Protein AF-W1XRG6-F1 (afdb_monomer_lite)

Sequence (55 aa):
MTNNPPSAQIKPGEYGFPLKLKARYDNFIGGEWVAPADGEYYQNLTPGSTRLKSR

Radius of gyration: 18.93 Å; chains: 1; bounding box: 43×31×45 Å

Organism: NCBI:txid408170

Foldseek 3Di:
DDCPDDPPPDDVCPDDDRDDDDQFFADCDPNDRHHDPVNDGDGPDDPVRPPPPDD

pLDDT: mean 72.46, std 15.61, range [41.59, 95.38]

Structure (mmCIF, N/CA/C/O backbone):
data_AF-W1XRG6-F1
#
_entry.id   AF-W1XRG6-F1
#
loop_
_atom_site.group_PDB
_atom_site.id
_atom_site.type_symbol
_atom_site.label_atom_id
_atom_site.label_alt_id
_atom_site.label_comp_id
_atom_site.label_asym_id
_atom_site.label_entity_id
_atom_site.label_seq_id
_atom_site.pdbx_PDB_ins_code
_atom_site.Cartn_x
_atom_site.Cartn_y
_atom_site.Cartn_z
_atom_site.occupancy
_atom_site.B_iso_or_equiv
_atom_site.auth_seq_id
_atom_site.auth_comp_id
_atom_site.auth_asym_id
_atom_site.auth_atom_id
_atom_site.pdbx_PDB_model_num
ATOM 1 N N . MET A 1 1 ? 34.663 -31.887 -28.542 1.00 41.59 1 MET A N 1
ATOM 2 C CA . MET A 1 1 ? 34.964 -30.512 -28.091 1.00 41.59 1 MET A CA 1
ATOM 3 C C . MET A 1 1 ? 33.620 -29.878 -27.782 1.00 41.59 1 MET A C 1
ATOM 5 O O . MET A 1 1 ? 32.779 -29.806 -28.662 1.00 41.59 1 MET A O 1
ATOM 9 N N . THR A 1 2 ? 33.338 -29.668 -26.501 1.00 46.94 2 THR A N 1
ATOM 10 C CA . THR A 1 2 ? 32.008 -29.355 -25.962 1.00 46.94 2 THR A CA 1
ATOM 11 C C . THR A 1 2 ? 31.692 -27.875 -26.126 1.00 46.94 2 THR A C 1
ATOM 13 O O . THR A 1 2 ? 32.285 -27.039 -25.447 1.00 46.94 2 THR A O 1
ATOM 16 N N . ASN A 1 3 ? 30.735 -27.556 -26.994 1.00 52.69 3 ASN A N 1
ATOM 17 C CA . ASN A 1 3 ? 30.237 -26.196 -27.183 1.00 52.69 3 ASN A CA 1
ATOM 18 C C . ASN A 1 3 ? 29.162 -25.938 -26.120 1.00 52.69 3 ASN A C 1
ATOM 20 O O . ASN A 1 3 ? 27.969 -25.988 -26.409 1.00 52.69 3 ASN A O 1
ATOM 24 N N . ASN A 1 4 ? 29.571 -25.743 -24.867 1.00 54.56 4 ASN A N 1
ATOM 25 C CA . ASN A 1 4 ? 28.665 -25.170 -23.880 1.00 54.56 4 ASN A CA 1
ATOM 26 C C . ASN A 1 4 ? 28.428 -23.714 -24.326 1.00 54.56 4 ASN A C 1
ATOM 28 O O . ASN A 1 4 ? 29.408 -22.962 -24.369 1.00 54.56 4 ASN A O 1
ATOM 32 N N . PRO A 1 5 ? 27.215 -23.308 -24.747 1.00 62.31 5 PRO A N 1
ATOM 33 C CA . PRO A 1 5 ? 26.971 -21.911 -25.081 1.00 62.31 5 PRO A CA 1
ATOM 34 C C . PRO A 1 5 ? 27.323 -21.067 -23.848 1.00 62.31 5 PRO A C 1
ATOM 36 O O . PRO A 1 5 ? 27.111 -21.540 -22.726 1.00 62.31 5 PRO A O 1
ATOM 39 N N . PRO A 1 6 ? 27.897 -19.860 -24.016 1.00 58.44 6 PRO A N 1
ATOM 40 C CA . PRO A 1 6 ? 28.189 -19.003 -22.877 1.00 58.44 6 PRO A CA 1
ATOM 41 C C . PRO A 1 6 ? 26.886 -18.863 -22.103 1.00 58.44 6 PRO A C 1
ATOM 43 O O . PRO A 1 6 ? 25.882 -18.485 -22.705 1.00 58.44 6 PRO A O 1
ATOM 46 N N . SER A 1 7 ? 26.882 -19.268 -20.829 1.00 60.12 7 SER A N 1
ATOM 47 C CA . SER A 1 7 ? 25.725 -19.170 -19.945 1.00 60.12 7 SER A CA 1
ATOM 48 C C . SER A 1 7 ? 25.196 -17.750 -20.052 1.00 60.12 7 SER A C 1
ATOM 50 O O . SER A 1 7 ? 25.780 -16.834 -19.474 1.00 60.12 7 SER A O 1
ATOM 52 N N . ALA A 1 8 ? 24.171 -17.551 -20.884 1.00 63.56 8 ALA A N 1
ATOM 53 C CA . ALA A 1 8 ? 23.629 -16.239 -21.160 1.00 63.56 8 ALA A CA 1
ATOM 54 C C . ALA A 1 8 ? 23.174 -15.717 -19.807 1.00 63.56 8 ALA A C 1
ATOM 56 O O . ALA A 1 8 ? 22.296 -16.302 -19.174 1.00 63.56 8 ALA A O 1
ATOM 57 N N . GLN A 1 9 ? 23.873 -14.710 -19.300 1.00 61.81 9 GLN A N 1
ATOM 58 C CA . GLN A 1 9 ? 23.626 -14.194 -17.972 1.00 61.81 9 GLN A CA 1
ATOM 59 C C . GLN A 1 9 ? 22.265 -13.505 -18.009 1.00 61.81 9 GLN A C 1
ATOM 61 O O . GLN A 1 9 ? 22.157 -12.354 -18.424 1.00 61.81 9 GLN A O 1
ATOM 66 N N . ILE A 1 10 ? 21.214 -14.234 -17.634 1.00 63.09 10 ILE A N 1
ATOM 67 C CA . ILE A 1 10 ? 19.858 -13.700 -17.562 1.00 63.09 10 ILE A CA 1
ATOM 68 C C . ILE A 1 10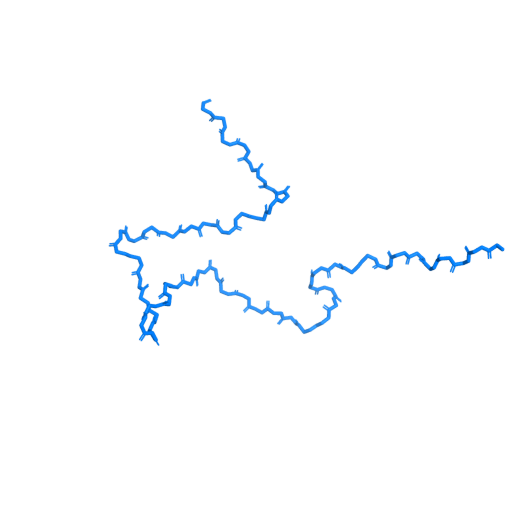 ? 19.841 -12.718 -16.394 1.00 63.09 10 ILE A C 1
ATOM 70 O O . ILE A 1 10 ? 19.838 -13.123 -15.230 1.00 63.09 10 ILE A O 1
ATOM 74 N N . LYS A 1 11 ? 19.871 -11.417 -16.694 1.00 66.19 11 LYS A N 1
ATOM 75 C CA . LYS A 1 11 ? 19.720 -10.388 -15.669 1.00 66.19 11 LYS A CA 1
ATOM 76 C C . LYS A 1 11 ? 18.228 -10.205 -15.364 1.00 66.19 11 LYS A C 1
ATOM 78 O O . LYS A 1 11 ? 17.434 -10.036 -16.295 1.00 66.19 11 LYS A O 1
ATOM 83 N N . PRO A 1 12 ? 17.820 -10.221 -14.083 1.00 62.03 12 PRO A N 1
ATOM 84 C CA . PRO A 1 12 ? 16.458 -9.867 -13.699 1.00 62.03 12 PRO A CA 1
ATOM 85 C C . PRO A 1 12 ? 16.082 -8.490 -14.266 1.00 62.03 12 PRO A C 1
ATOM 87 O O . PRO A 1 12 ? 16.805 -7.519 -14.058 1.00 62.03 12 PRO A O 1
ATOM 90 N N . GLY A 1 13 ? 14.974 -8.414 -15.008 1.00 65.00 13 GLY A N 1
ATOM 91 C CA . GLY A 1 13 ? 14.507 -7.188 -15.672 1.00 65.00 13 GLY A CA 1
ATOM 92 C C . GLY A 1 13 ? 14.969 -6.998 -17.125 1.00 65.00 13 GLY A C 1
ATOM 93 O O . GLY A 1 13 ? 14.415 -6.144 -17.808 1.00 65.00 13 GLY A O 1
ATOM 94 N N . GLU A 1 14 ? 15.927 -7.794 -17.617 1.00 65.50 14 GLU A N 1
ATOM 95 C CA . GLU A 1 14 ? 16.397 -7.774 -19.019 1.00 65.50 14 GLU A CA 1
ATOM 96 C C . GLU A 1 14 ? 15.686 -8.841 -19.880 1.00 65.50 14 GLU A C 1
ATOM 98 O O . GLU A 1 14 ? 15.638 -8.733 -21.103 1.00 65.50 14 GLU A O 1
ATOM 103 N N . TYR A 1 15 ? 15.079 -9.848 -19.240 1.00 59.78 15 TYR A N 1
ATOM 104 C CA . TYR A 1 15 ? 14.290 -10.901 -19.885 1.00 59.78 15 TYR A CA 1
ATOM 105 C C . TYR A 1 15 ? 12.926 -1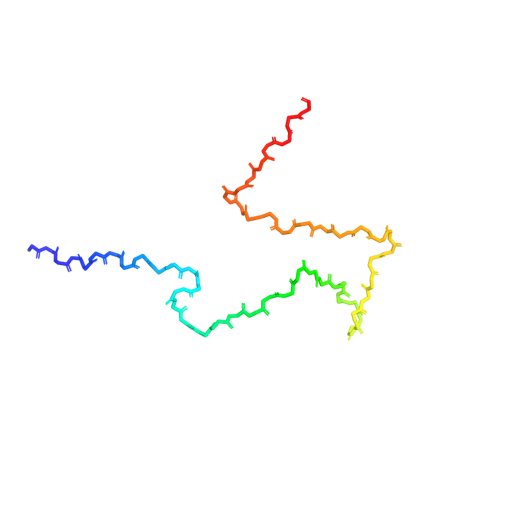1.058 -19.191 1.00 59.78 15 TYR A C 1
ATOM 107 O O . TYR A 1 15 ? 12.865 -11.189 -17.967 1.00 59.78 15 TYR A O 1
ATOM 115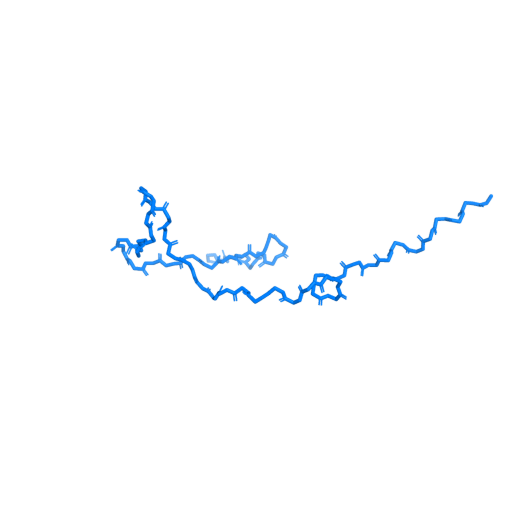 N N . GLY A 1 16 ? 11.836 -11.049 -19.968 1.00 67.06 16 GLY A N 1
ATOM 116 C CA . GLY A 1 16 ? 10.448 -11.104 -19.480 1.00 67.06 16 GLY A CA 1
ATOM 117 C C . GLY A 1 16 ? 9.711 -9.757 -19.530 1.00 67.06 16 GLY A C 1
ATOM 118 O O . GLY A 1 16 ? 10.227 -8.764 -20.038 1.00 67.06 16 GLY A O 1
ATOM 119 N N . PHE A 1 17 ? 8.473 -9.716 -19.027 1.00 66.56 17 PHE A N 1
ATOM 120 C CA . PHE A 1 17 ? 7.704 -8.472 -18.915 1.00 66.56 17 PHE A CA 1
ATOM 121 C C . PHE A 1 17 ? 8.199 -7.641 -17.721 1.00 66.56 17 PHE A C 1
ATOM 123 O O . PHE A 1 17 ? 8.484 -8.217 -16.668 1.00 66.56 17 PHE A O 1
ATOM 130 N N . PRO A 1 18 ? 8.269 -6.301 -17.827 1.00 69.38 18 PRO A N 1
ATOM 131 C CA . PRO A 1 18 ? 8.664 -5.454 -16.708 1.00 69.38 18 PRO A CA 1
ATOM 132 C C . PRO A 1 18 ? 7.681 -5.615 -15.539 1.00 69.38 18 PRO A C 1
ATOM 134 O O . PRO A 1 18 ? 6.540 -5.152 -15.596 1.00 69.38 18 PRO A O 1
ATOM 137 N N . LEU A 1 19 ? 8.129 -6.269 -14.464 1.00 72.62 19 LEU A N 1
ATOM 138 C CA . LEU A 1 19 ? 7.350 -6.446 -13.243 1.00 72.62 19 LEU A CA 1
ATOM 139 C C . LEU A 1 19 ? 7.493 -5.202 -12.358 1.00 72.62 19 LEU A C 1
ATOM 141 O O . LEU A 1 19 ? 8.533 -4.975 -11.742 1.00 72.62 19 LEU A O 1
ATOM 145 N N . LYS A 1 20 ? 6.436 -4.388 -12.280 1.00 76.75 20 LYS A N 1
ATOM 146 C CA . LYS A 1 20 ? 6.370 -3.254 -11.348 1.00 76.75 20 LYS A CA 1
ATOM 147 C C . LYS A 1 20 ? 6.012 -3.757 -9.950 1.00 76.75 20 LYS A C 1
ATOM 149 O O . LYS A 1 20 ? 4.842 -3.985 -9.650 1.00 76.75 20 LYS A O 1
ATOM 154 N N . LEU A 1 21 ? 7.018 -3.923 -9.099 1.00 81.12 21 LEU A N 1
ATOM 155 C CA . LEU A 1 21 ? 6.827 -4.236 -7.682 1.00 81.12 21 LEU A CA 1
ATOM 156 C C . LEU A 1 21 ? 6.519 -2.961 -6.886 1.00 81.12 21 LEU A C 1
ATOM 158 O O . LEU A 1 21 ? 7.070 -1.894 -7.164 1.00 81.12 21 LEU A O 1
ATOM 162 N N . LYS A 1 22 ? 5.636 -3.064 -5.887 1.00 82.50 22 LYS A N 1
ATOM 163 C CA . LYS A 1 22 ? 5.396 -1.972 -4.935 1.00 82.50 22 LYS A CA 1
ATOM 164 C C . LYS A 1 22 ? 6.560 -1.899 -3.948 1.00 82.50 22 LYS A C 1
ATOM 166 O O . LYS A 1 22 ? 7.164 -2.914 -3.616 1.00 82.50 22 LYS A O 1
ATOM 171 N N . ALA A 1 23 ? 6.832 -0.700 -3.438 1.00 82.88 23 ALA A N 1
ATOM 172 C CA . ALA A 1 23 ? 7.885 -0.487 -2.442 1.00 82.88 23 ALA A CA 1
ATOM 173 C C . ALA A 1 23 ? 7.587 -1.152 -1.084 1.00 82.88 23 ALA A C 1
ATOM 175 O O . ALA A 1 23 ? 8.509 -1.440 -0.327 1.00 82.88 23 ALA A O 1
ATOM 176 N N . ARG A 1 24 ? 6.304 -1.369 -0.771 1.00 85.12 24 ARG A N 1
ATOM 177 C CA . ARG A 1 24 ? 5.823 -1.994 0.465 1.00 85.12 24 ARG A CA 1
ATOM 178 C C . ARG A 1 24 ? 4.522 -2.744 0.217 1.00 85.12 24 ARG A C 1
ATOM 180 O O . ARG A 1 24 ? 3.763 -2.379 -0.687 1.00 85.12 24 ARG A O 1
ATOM 187 N N . TYR A 1 25 ? 4.289 -3.750 1.046 1.00 89.69 25 TYR A N 1
ATOM 188 C CA . TYR A 1 25 ? 3.075 -4.551 1.082 1.00 89.69 25 TYR A CA 1
ATOM 189 C C . TYR A 1 25 ? 2.632 -4.692 2.537 1.00 89.69 25 TYR A C 1
ATOM 191 O O . TYR A 1 25 ? 3.479 -4.807 3.422 1.00 89.69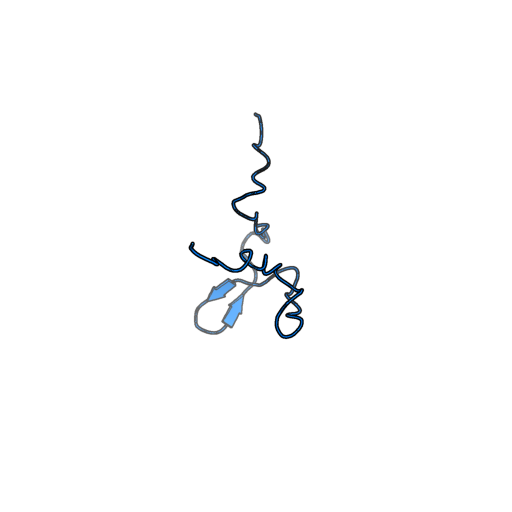 25 TYR A O 1
ATOM 199 N N . ASP A 1 26 ? 1.322 -4.663 2.752 1.00 92.56 26 ASP A N 1
ATOM 200 C CA . ASP A 1 26 ? 0.707 -4.938 4.050 1.00 92.56 26 ASP A CA 1
ATOM 201 C C . ASP A 1 26 ? 0.788 -6.440 4.375 1.00 92.56 26 ASP A C 1
ATOM 203 O O . ASP A 1 26 ? 1.168 -7.253 3.528 1.00 92.56 26 ASP A O 1
ATOM 207 N N . ASN A 1 27 ? 0.408 -6.838 5.587 1.00 90.06 27 ASN A N 1
ATOM 208 C CA . ASN A 1 27 ? 0.306 -8.252 5.937 1.00 90.06 27 ASN A CA 1
ATOM 209 C C . ASN A 1 27 ? -0.988 -8.828 5.365 1.00 90.06 27 ASN A C 1
ATOM 211 O O . ASN A 1 27 ? -2.042 -8.216 5.497 1.00 90.06 27 ASN A O 1
ATOM 215 N N . PHE A 1 28 ? -0.933 -10.017 4.770 1.00 91.31 28 PHE A N 1
ATOM 216 C CA . PHE A 1 28 ? -2.145 -10.695 4.319 1.00 91.31 28 PHE A CA 1
ATOM 217 C C . PHE A 1 28 ? -2.657 -11.640 5.410 1.00 91.31 28 PHE A C 1
ATOM 219 O O . PHE A 1 28 ? -2.096 -12.716 5.621 1.00 91.31 28 PHE A O 1
ATOM 226 N N . ILE A 1 29 ? -3.696 -11.222 6.136 1.00 92.62 29 ILE A N 1
ATOM 227 C CA . ILE A 1 29 ? -4.233 -11.918 7.311 1.00 92.62 29 ILE A CA 1
ATOM 228 C C . ILE A 1 29 ? -5.725 -12.157 7.091 1.00 92.62 29 ILE A C 1
ATOM 230 O O . ILE A 1 29 ? -6.473 -11.229 6.807 1.00 92.62 29 ILE A O 1
ATOM 234 N N . GLY A 1 30 ? -6.167 -13.413 7.195 1.00 93.31 30 GLY A N 1
ATOM 235 C CA . GLY A 1 30 ? -7.594 -13.756 7.116 1.00 93.31 30 GLY A CA 1
ATOM 236 C C . GLY A 1 30 ? -8.277 -13.454 5.774 1.00 93.31 30 GLY A C 1
ATOM 237 O O . GLY A 1 30 ? -9.499 -13.458 5.717 1.00 93.31 30 GLY A O 1
ATOM 238 N N . GLY A 1 31 ? -7.516 -13.211 4.701 1.00 95.38 31 GLY A N 1
ATOM 239 C CA . GLY A 1 31 ? -8.059 -12.833 3.391 1.00 95.38 31 GLY A CA 1
ATOM 240 C C . GLY A 1 31 ? -7.981 -11.335 3.082 1.00 95.38 31 GLY A C 1
ATOM 241 O O . GLY A 1 31 ? -8.352 -10.928 1.983 1.00 95.38 31 GLY A O 1
ATOM 242 N N . GLU A 1 32 ? -7.465 -10.527 4.008 1.00 94.44 32 GLU A N 1
ATOM 243 C CA . GLU A 1 32 ? -7.379 -9.074 3.872 1.00 94.44 32 GLU A CA 1
ATOM 244 C C . GLU A 1 32 ? -5.942 -8.567 4.015 1.00 94.44 32 GLU A C 1
ATOM 246 O O . GLU A 1 32 ? -5.089 -9.202 4.635 1.00 94.44 32 GLU A O 1
ATOM 251 N N . TRP A 1 33 ? -5.680 -7.400 3.429 1.00 93.69 33 TRP A N 1
ATOM 252 C CA . TRP A 1 33 ? -4.424 -6.673 3.586 1.00 93.69 33 TRP A CA 1
ATOM 253 C C . TRP A 1 33 ? -4.526 -5.748 4.800 1.00 93.69 33 TRP A C 1
ATOM 255 O O . TRP A 1 33 ? -5.351 -4.836 4.819 1.00 93.69 33 TRP A O 1
ATOM 265 N N . VAL A 1 34 ? -3.696 -5.993 5.809 1.00 93.69 34 VAL A N 1
ATOM 266 C CA . VAL A 1 34 ? -3.732 -5.325 7.112 1.00 93.69 34 VAL A CA 1
ATOM 267 C C . VAL A 1 34 ? -2.361 -4.728 7.418 1.00 93.69 34 VAL A C 1
ATOM 269 O O . VAL A 1 34 ? -1.342 -5.424 7.370 1.00 93.69 34 VAL A O 1
ATOM 272 N N . ALA A 1 35 ? -2.325 -3.437 7.751 1.00 92.56 35 ALA A N 1
ATOM 273 C CA . ALA A 1 35 ? -1.096 -2.771 8.169 1.00 92.56 35 ALA A CA 1
ATOM 274 C C . ALA A 1 35 ? -0.498 -3.444 9.430 1.00 92.56 35 ALA A C 1
ATOM 276 O O . ALA A 1 35 ? -1.242 -3.975 10.258 1.00 92.56 35 ALA A O 1
ATOM 277 N N . PRO A 1 36 ? 0.833 -3.431 9.615 1.00 90.38 36 PRO A N 1
ATOM 278 C CA . PRO A 1 36 ? 1.469 -3.916 10.834 1.00 90.38 36 PRO A CA 1
ATOM 279 C C . PRO A 1 36 ? 0.920 -3.199 12.070 1.00 90.38 36 PRO A C 1
ATOM 281 O O . PRO A 1 36 ? 0.758 -1.980 12.053 1.00 90.38 36 PRO A O 1
ATOM 284 N N . ALA A 1 37 ? 0.689 -3.949 13.150 1.00 88.69 37 ALA A N 1
ATOM 285 C CA . ALA A 1 37 ? 0.162 -3.399 14.399 1.00 88.69 37 ALA A CA 1
ATOM 286 C C . ALA A 1 37 ? 1.069 -2.298 14.984 1.00 88.69 37 ALA A C 1
ATOM 288 O O . ALA A 1 37 ? 0.572 -1.267 15.426 1.00 88.69 37 ALA A O 1
ATOM 289 N N . ASP A 1 38 ? 2.389 -2.485 14.895 1.00 88.62 38 ASP A N 1
ATOM 290 C CA . ASP A 1 38 ? 3.392 -1.519 15.362 1.00 88.62 38 ASP A CA 1
ATOM 291 C C . ASP A 1 38 ? 3.822 -0.518 14.270 1.00 88.62 38 ASP A C 1
ATOM 293 O O . ASP A 1 38 ? 4.727 0.283 14.475 1.00 88.62 38 ASP A O 1
ATOM 297 N N . GLY A 1 39 ? 3.216 -0.571 13.077 1.00 86.62 39 GLY A N 1
ATOM 298 C CA . GLY A 1 39 ? 3.569 0.287 11.936 1.00 86.62 39 GLY A CA 1
ATOM 299 C C . GLY A 1 39 ? 4.932 -0.002 11.286 1.00 86.62 39 GLY A C 1
ATOM 300 O O . GLY A 1 39 ? 5.266 0.615 10.274 1.00 86.62 39 GLY A O 1
ATOM 301 N N . GLU A 1 40 ? 5.701 -0.947 11.824 1.00 85.75 40 GLU A N 1
ATOM 302 C CA . GLU A 1 40 ? 7.030 -1.313 11.336 1.00 85.75 40 GLU A CA 1
ATOM 303 C C . GLU A 1 40 ? 6.949 -2.242 10.113 1.00 85.75 40 GLU A C 1
ATOM 305 O O . GLU A 1 40 ? 6.362 -3.324 10.159 1.00 85.75 40 GLU A O 1
ATOM 310 N N . TYR A 1 41 ? 7.583 -1.832 9.011 1.00 86.75 41 TYR A N 1
ATOM 311 C CA . TYR A 1 41 ? 7.728 -2.635 7.794 1.00 86.75 41 TYR A CA 1
ATOM 312 C C . TYR A 1 41 ? 9.188 -3.037 7.604 1.00 86.75 41 TYR A C 1
ATOM 314 O O . TYR A 1 41 ? 10.096 -2.215 7.735 1.00 86.75 41 TYR A O 1
ATOM 322 N N . TYR A 1 42 ? 9.422 -4.287 7.212 1.00 79.69 42 TYR A N 1
ATOM 323 C CA . TYR A 1 42 ? 10.771 -4.771 6.938 1.00 79.69 42 TYR A CA 1
ATOM 324 C C . TYR A 1 42 ? 11.190 -4.496 5.498 1.00 79.69 42 TYR A C 1
ATOM 326 O O . TYR A 1 42 ? 10.435 -4.702 4.546 1.00 79.69 42 TYR A O 1
ATOM 334 N N . GLN A 1 43 ? 12.440 -4.071 5.332 1.00 79.69 43 GLN A N 1
ATOM 335 C CA . GLN A 1 43 ? 13.052 -3.985 4.015 1.00 79.69 43 GLN A CA 1
ATOM 336 C C . GLN A 1 43 ? 13.416 -5.392 3.532 1.00 79.69 43 GLN A C 1
ATOM 338 O O . GLN A 1 43 ? 14.092 -6.141 4.237 1.00 79.69 43 GLN A O 1
ATOM 343 N N . ASN A 1 44 ? 13.006 -5.737 2.310 1.00 76.12 44 ASN A N 1
ATOM 344 C CA . ASN A 1 44 ? 13.417 -6.982 1.671 1.00 76.12 44 ASN A CA 1
ATOM 345 C C . ASN A 1 44 ? 14.897 -6.893 1.273 1.00 76.12 44 ASN A C 1
ATOM 347 O O . ASN A 1 44 ? 15.239 -6.450 0.174 1.00 76.12 44 ASN A O 1
ATOM 351 N N . LEU A 1 45 ? 15.778 -7.279 2.193 1.00 72.81 45 LEU A N 1
ATOM 352 C CA . LEU A 1 45 ? 17.207 -7.375 1.934 1.00 72.81 45 LEU A CA 1
ATOM 353 C C . LEU A 1 45 ? 17.450 -8.567 1.008 1.00 72.81 45 LEU A C 1
ATOM 355 O O . LEU A 1 45 ? 17.198 -9.715 1.368 1.00 72.81 45 LEU A O 1
ATOM 359 N N . THR A 1 46 ? 17.946 -8.303 -0.198 1.00 69.06 46 THR A N 1
ATOM 360 C CA . THR A 1 46 ? 18.407 -9.366 -1.093 1.00 69.06 46 THR A CA 1
ATOM 361 C C . THR A 1 46 ? 19.511 -10.170 -0.391 1.00 69.06 46 THR A C 1
ATOM 363 O O . THR A 1 46 ? 20.448 -9.552 0.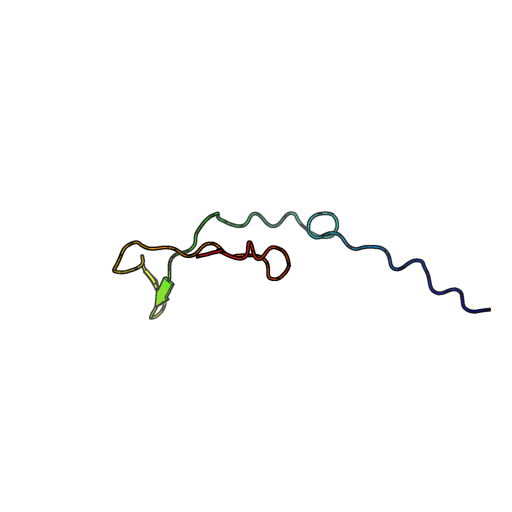123 1.00 69.06 46 THR A O 1
ATOM 366 N N . PRO A 1 47 ? 19.461 -11.520 -0.389 1.00 70.81 47 PRO A N 1
ATOM 367 C CA . PRO A 1 47 ? 20.387 -12.365 0.378 1.00 70.81 47 PRO A CA 1
ATOM 368 C C . PRO A 1 47 ? 21.882 -12.109 0.107 1.00 70.81 47 PRO A C 1
ATOM 370 O O . PRO A 1 47 ? 22.721 -12.383 0.959 1.00 70.81 47 PRO A O 1
ATOM 373 N N . GLY A 1 48 ? 22.223 -11.565 -1.068 1.00 60.81 48 GLY A N 1
ATOM 374 C CA . GLY A 1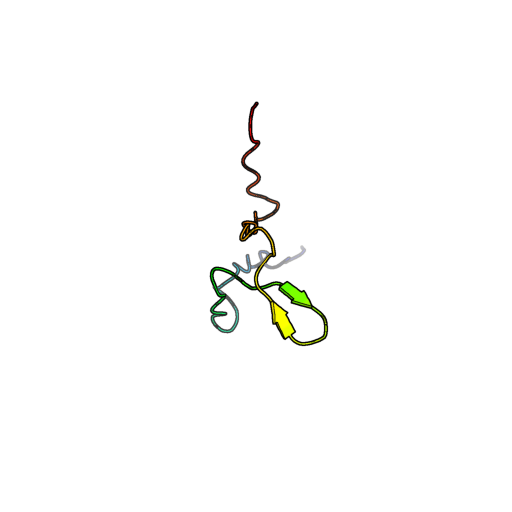 48 ? 23.599 -11.236 -1.468 1.00 60.81 48 GLY A CA 1
ATOM 375 C C . GLY A 1 48 ? 24.087 -9.836 -1.072 1.00 60.81 48 GLY A C 1
ATOM 376 O O . GLY A 1 48 ? 25.262 -9.531 -1.237 1.00 60.81 48 GLY A O 1
ATOM 377 N N . SER A 1 49 ? 23.213 -8.980 -0.545 1.00 55.56 49 SER A N 1
ATOM 378 C CA . SER A 1 49 ? 23.517 -7.599 -0.148 1.00 55.56 49 SER A CA 1
ATOM 379 C C . SER A 1 49 ? 23.224 -7.384 1.336 1.00 55.56 49 SER A C 1
ATOM 381 O O . SER A 1 49 ? 22.669 -6.365 1.745 1.00 55.56 49 SER A O 1
ATOM 383 N N . THR A 1 50 ? 23.580 -8.368 2.160 1.00 46.59 50 THR A N 1
ATOM 384 C CA . THR A 1 50 ? 23.572 -8.219 3.614 1.00 46.59 50 THR A CA 1
ATOM 385 C C . THR A 1 50 ? 24.628 -7.182 3.992 1.00 46.59 50 THR A C 1
ATOM 387 O O . THR A 1 50 ? 25.822 -7.478 4.039 1.00 46.59 50 THR A O 1
ATOM 390 N N . ARG A 1 51 ? 24.214 -5.941 4.277 1.00 60.47 51 ARG A N 1
ATOM 391 C CA . ARG A 1 51 ? 25.054 -5.035 5.065 1.00 60.47 51 ARG A CA 1
ATOM 392 C C . ARG A 1 51 ? 25.107 -5.611 6.472 1.00 60.47 51 ARG A C 1
ATOM 394 O O . ARG A 1 51 ? 24.140 -5.503 7.220 1.00 60.47 51 ARG A O 1
ATOM 401 N N . LEU A 1 52 ? 26.226 -6.254 6.804 1.00 54.78 52 LEU A N 1
ATOM 402 C CA . LEU A 1 52 ? 26.543 -6.660 8.167 1.00 54.78 52 LEU A CA 1
ATOM 403 C C . LEU A 1 52 ? 26.381 -5.425 9.063 1.00 54.78 52 LEU A C 1
ATOM 405 O O . LEU A 1 52 ? 27.163 -4.477 8.965 1.00 54.78 52 LEU A O 1
ATOM 409 N N . LYS A 1 53 ? 25.329 -5.396 9.884 1.00 53.44 53 LYS A N 1
ATOM 410 C CA . LYS A 1 53 ? 25.179 -4.374 10.918 1.00 53.44 53 LYS A CA 1
ATOM 411 C C . LYS A 1 53 ? 26.248 -4.688 11.966 1.00 53.44 53 LYS A C 1
ATOM 413 O O . LYS A 1 53 ? 26.066 -5.596 12.773 1.00 53.44 53 LYS A O 1
ATOM 418 N N . SER A 1 54 ? 27.391 -4.004 11.888 1.00 42.94 54 SER A N 1
ATOM 419 C CA . SER A 1 54 ? 28.339 -3.977 13.001 1.00 42.94 54 SER A CA 1
ATOM 420 C C . SER A 1 54 ? 27.622 -3.351 14.188 1.00 42.94 54 SER A C 1
ATOM 422 O O . SER A 1 54 ? 27.007 -2.291 14.041 1.00 42.94 54 SER A O 1
ATOM 424 N N . ARG A 1 55 ? 27.670 -4.048 15.324 1.00 48.97 55 ARG A N 1
ATOM 425 C CA . ARG A 1 55 ? 27.498 -3.419 16.632 1.00 48.97 55 ARG A CA 1
ATOM 426 C C . ARG A 1 55 ? 28.576 -2.363 16.850 1.00 48.97 55 ARG A C 1
ATOM 428 O O . ARG A 1 55 ? 29.644 -2.489 16.200 1.00 48.97 55 ARG A O 1
#

Secondary structure (DSSP, 8-state):
-----------BTTBSS-----S---EEETTEEE--TT--------TT-------